Protein AF-A0A2S7U057-F1 (afdb_monomer_lite)

Foldseek 3Di:
DDDDDDDDDDDPPPPPPLPQQAADADDCVVHDLFDLVQWPDDLVLLQLQLVLLLVLLLQCQLPSDNLSSVLSNLSLVSSCNSPVPPCSSVVSSVSNRVSPHDDDPVVVNAVSLVSVVVQLVVCVDPVHDPRSPSSSVSNLSSLLSRPDCPHPSVVSNPPPPD

pLDDT: mean 83.68, std 18.09, range [31.36, 98.12]

Radius of gyration: 21.9 Å; chains: 1; bounding box: 86×37×52 Å

Structure (mmCIF, N/CA/C/O backbone):
data_AF-A0A2S7U057-F1
#
_entry.id   AF-A0A2S7U057-F1
#
loop_
_atom_site.group_PDB
_atom_site.id
_atom_site.type_symbol
_atom_site.label_atom_id
_atom_site.label_alt_id
_atom_site.label_comp_id
_atom_site.label_asym_id
_atom_site.label_entity_id
_atom_site.label_seq_id
_atom_site.pdbx_PDB_ins_code
_atom_site.Cartn_x
_atom_site.Cartn_y
_atom_site.Cartn_z
_atom_site.occupancy
_atom_site.B_iso_or_equiv
_atom_site.auth_seq_id
_atom_site.auth_comp_id
_atom_site.auth_asym_id
_atom_site.auth_atom_id
_atom_site.pdbx_PDB_model_num
ATOM 1 N N . MET A 1 1 ? -70.996 12.632 32.591 1.00 38.88 1 MET A N 1
ATOM 2 C CA . MET A 1 1 ? -70.603 12.747 31.161 1.00 38.88 1 MET A CA 1
ATOM 3 C C . MET A 1 1 ? -69.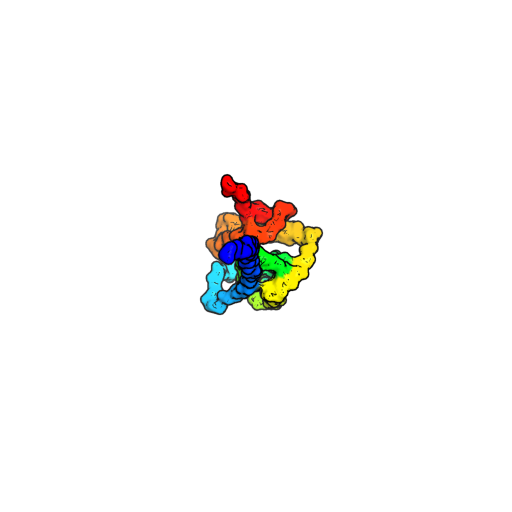893 14.090 31.018 1.00 38.88 1 MET A C 1
ATOM 5 O O . MET A 1 1 ? -70.474 15.044 31.495 1.00 38.88 1 MET A O 1
ATOM 9 N N . LYS A 1 2 ? -68.681 14.311 30.504 1.00 37.19 2 LYS A N 1
ATOM 10 C CA . LYS A 1 2 ? -67.714 13.625 29.626 1.00 37.19 2 LYS A CA 1
ATOM 11 C C . LYS A 1 2 ? -66.333 14.218 30.002 1.00 37.19 2 LYS A C 1
ATOM 13 O O . LYS A 1 2 ? -66.242 15.419 30.201 1.00 37.19 2 LYS A O 1
ATOM 18 N N . GLN A 1 3 ? -65.378 13.387 30.412 1.00 40.19 3 GLN A N 1
ATOM 19 C CA . GLN A 1 3 ? -64.186 12.966 29.652 1.00 40.19 3 GLN A CA 1
ATOM 20 C C . GLN A 1 3 ? -63.087 14.036 29.493 1.00 40.19 3 GLN A C 1
ATOM 22 O O . GLN A 1 3 ? -63.151 14.921 28.649 1.00 40.19 3 GLN A O 1
ATOM 27 N N . PHE A 1 4 ? -62.061 13.852 30.329 1.00 42.53 4 PHE A N 1
ATOM 28 C CA . PHE A 1 4 ? -60.675 14.299 30.193 1.00 42.53 4 PHE A CA 1
ATOM 29 C C . PHE A 1 4 ? -60.076 13.758 28.882 1.00 42.53 4 PHE A C 1
ATOM 31 O O . PHE A 1 4 ? -60.197 12.563 28.615 1.00 42.53 4 PHE A O 1
ATOM 38 N N . LEU A 1 5 ? -59.381 14.592 28.108 1.00 43.59 5 LEU A N 1
ATOM 39 C CA . LEU A 1 5 ? -58.512 14.137 27.018 1.00 43.59 5 LEU A CA 1
ATOM 40 C C . LEU A 1 5 ? -57.111 14.723 27.218 1.00 43.59 5 LEU A C 1
ATOM 42 O O . LEU A 1 5 ? -56.825 15.853 26.835 1.00 43.59 5 LEU A O 1
ATOM 46 N N . LEU A 1 6 ? -56.250 13.919 27.850 1.00 44.50 6 LEU A N 1
ATOM 47 C CA . LEU A 1 6 ? -54.799 14.018 27.720 1.00 44.50 6 LEU A CA 1
ATOM 48 C C . LEU A 1 6 ? -54.426 13.557 26.303 1.00 44.50 6 LEU A C 1
ATOM 50 O O . LEU A 1 6 ? -54.671 12.404 25.950 1.00 44.50 6 LEU A O 1
ATOM 54 N N . GLY A 1 7 ? -53.815 14.432 25.509 1.00 41.66 7 GLY A N 1
ATOM 55 C CA . GLY A 1 7 ? -53.178 14.072 24.243 1.00 41.66 7 GLY A CA 1
ATOM 56 C C . GLY A 1 7 ? -51.664 14.032 24.415 1.00 41.66 7 GLY A C 1
ATOM 57 O O . GLY A 1 7 ? -51.037 15.079 24.542 1.00 41.66 7 GLY A O 1
ATOM 58 N N . LEU A 1 8 ? -51.102 12.821 24.458 1.00 43.78 8 LEU A N 1
ATOM 59 C CA . LEU A 1 8 ? -49.668 12.527 24.512 1.00 43.78 8 LEU A CA 1
ATOM 60 C C . LEU A 1 8 ? -48.890 13.257 23.403 1.00 43.78 8 LEU A C 1
ATOM 62 O O . LEU A 1 8 ? -49.191 13.103 22.221 1.00 43.78 8 LEU A O 1
ATOM 66 N N . ALA A 1 9 ? -47.822 13.959 23.782 1.00 47.25 9 ALA A N 1
ATOM 67 C CA . ALA A 1 9 ? -46.781 14.385 22.857 1.00 47.25 9 ALA A CA 1
ATOM 68 C C . ALA A 1 9 ? -45.910 13.173 22.481 1.00 47.25 9 ALA A C 1
ATOM 70 O O . ALA A 1 9 ? -45.130 12.674 23.291 1.00 47.25 9 ALA A O 1
ATOM 71 N N . THR A 1 10 ? -46.047 12.678 21.254 1.00 48.59 10 THR A N 1
ATOM 72 C CA . THR A 1 10 ? -45.146 11.674 20.675 1.00 48.59 10 THR A CA 1
ATOM 73 C C . THR A 1 10 ? -43.806 12.317 20.317 1.00 48.59 10 THR A C 1
ATOM 75 O O . THR A 1 10 ? -43.681 12.993 19.298 1.00 48.59 10 THR A O 1
ATOM 78 N N . LEU A 1 11 ? -42.797 12.103 21.164 1.00 51.00 11 LEU A N 1
ATOM 79 C CA . LEU A 1 11 ? -41.388 12.363 20.864 1.00 51.00 11 LEU A CA 1
ATOM 80 C C . LEU A 1 11 ? -40.850 11.236 19.974 1.00 51.00 11 LEU A C 1
ATOM 82 O O . LEU A 1 11 ? -40.538 10.144 20.448 1.00 51.00 11 LEU A O 1
ATOM 86 N N . THR A 1 12 ? -40.738 11.500 18.676 1.00 51.44 12 THR A N 1
ATOM 87 C CA . THR A 1 12 ? -40.052 10.612 17.732 1.00 51.44 12 THR A CA 1
ATOM 88 C C . THR A 1 12 ? -38.546 10.710 17.974 1.00 51.44 12 THR A C 1
ATOM 90 O O . THR A 1 12 ? -37.875 11.611 17.473 1.00 51.44 12 THR A O 1
ATOM 93 N N . VAL A 1 13 ? -37.998 9.797 18.777 1.00 53.62 13 VAL A N 1
ATOM 94 C CA . VAL A 1 13 ? -36.548 9.624 18.919 1.00 53.62 13 VAL A CA 1
ATOM 95 C C . VAL A 1 13 ? -36.035 8.938 17.653 1.00 53.62 13 VAL A C 1
ATOM 97 O O . VAL A 1 13 ? -36.122 7.720 17.512 1.00 53.62 13 VAL A O 1
ATOM 100 N N . CYS A 1 14 ? -35.496 9.718 16.715 1.00 46.75 14 CYS A N 1
ATOM 101 C CA . CYS A 1 14 ? -34.667 9.189 15.635 1.00 46.75 14 CYS A CA 1
ATOM 102 C C . CYS A 1 14 ? -33.359 8.671 16.244 1.00 46.75 14 CYS A C 1
ATOM 104 O O . CYS A 1 14 ? -32.383 9.408 16.385 1.00 46.75 14 CYS A O 1
ATOM 106 N N . ALA A 1 15 ? -33.343 7.401 16.645 1.00 43.97 15 ALA A N 1
ATOM 107 C CA . ALA A 1 15 ? -32.122 6.699 17.002 1.00 43.97 15 ALA A CA 1
ATOM 108 C C . ALA A 1 15 ? -31.313 6.451 15.721 1.00 43.97 15 ALA A C 1
ATOM 110 O O . ALA A 1 15 ? -31.400 5.394 15.100 1.00 43.97 15 ALA A O 1
ATOM 111 N N . SER A 1 16 ? -30.530 7.445 15.304 1.00 47.12 16 SER A N 1
ATOM 112 C CA . SER A 1 16 ? -29.491 7.270 14.294 1.00 47.12 16 SER A CA 1
ATOM 113 C C . SER A 1 16 ? -28.421 6.355 14.886 1.00 47.12 16 SER A C 1
ATOM 115 O O . SER A 1 16 ? -27.468 6.819 15.513 1.00 47.12 16 SER A O 1
ATOM 117 N N . SER A 1 17 ? -28.588 5.039 14.747 1.00 49.06 17 SER A N 1
ATOM 118 C CA . SER A 1 17 ? -27.542 4.073 15.065 1.00 49.06 17 SER A CA 1
ATOM 119 C C . SER A 1 17 ? -26.365 4.343 14.129 1.00 49.06 17 SER A C 1
ATOM 121 O O . SER A 1 17 ? -26.333 3.867 12.995 1.00 49.06 17 SER A O 1
ATOM 123 N N . SER A 1 18 ? -25.417 5.168 14.572 1.00 52.44 18 SER A N 1
ATOM 124 C CA . SER A 1 18 ? -24.144 5.334 13.880 1.00 52.44 18 SER A CA 1
ATOM 125 C C . SER A 1 18 ? -23.390 4.009 13.980 1.00 52.44 18 SER A C 1
ATOM 127 O O . SER A 1 18 ? -22.695 3.734 14.955 1.00 52.44 18 SER A O 1
ATOM 129 N N . TYR A 1 19 ? -23.577 3.136 12.990 1.00 57.00 19 TYR A N 1
ATOM 130 C CA . TYR A 1 19 ? -22.700 1.990 12.807 1.00 57.00 19 TYR A CA 1
ATOM 131 C C . TYR A 1 19 ? -21.304 2.557 12.553 1.00 57.00 19 TYR A C 1
ATOM 133 O O . TYR A 1 19 ? -21.028 3.106 11.486 1.00 57.00 19 TYR A O 1
ATOM 141 N N . ALA A 1 20 ? -20.440 2.501 13.564 1.00 64.88 20 ALA A N 1
ATOM 142 C CA . ALA A 1 20 ? -19.042 2.848 13.389 1.00 64.88 20 ALA A CA 1
ATOM 143 C C . ALA A 1 20 ? -18.462 1.919 12.314 1.00 64.88 20 ALA A C 1
ATOM 145 O O . ALA A 1 20 ? -18.613 0.697 12.401 1.00 64.88 20 ALA A O 1
ATOM 146 N N . ALA A 1 21 ? -17.840 2.492 11.281 1.00 78.69 21 ALA A N 1
ATOM 147 C CA . ALA A 1 21 ? -17.196 1.702 10.243 1.00 78.69 21 ALA A CA 1
ATOM 148 C C . ALA A 1 21 ? -16.142 0.785 10.881 1.00 78.69 21 ALA A C 1
ATOM 150 O O . ALA A 1 21 ? -15.276 1.244 11.625 1.00 78.69 21 ALA A O 1
ATOM 151 N N . LYS A 1 22 ? -16.234 -0.519 10.608 1.00 88.38 22 LYS A N 1
ATOM 152 C CA . LYS A 1 22 ? -15.296 -1.517 11.124 1.00 88.38 22 LYS A CA 1
ATOM 153 C C . LYS A 1 22 ? -14.173 -1.731 10.117 1.00 88.38 22 LYS A C 1
ATOM 155 O O . LYS A 1 22 ? -14.431 -1.946 8.934 1.00 88.38 22 LYS A O 1
ATOM 160 N N . TYR A 1 23 ? -12.935 -1.709 10.598 1.00 94.12 23 TYR A N 1
ATOM 161 C CA . TYR A 1 23 ? -11.776 -2.065 9.791 1.00 94.12 23 TYR A CA 1
ATOM 162 C C . TYR A 1 23 ? -11.797 -3.557 9.418 1.00 94.12 23 TYR A C 1
ATOM 164 O O . TYR A 1 23 ? -12.069 -4.413 10.265 1.00 94.12 23 TYR A O 1
ATOM 172 N N . ILE A 1 24 ? -11.491 -3.857 8.154 1.00 94.25 24 ILE A N 1
ATOM 173 C CA . ILE A 1 24 ? -11.357 -5.217 7.625 1.00 94.25 24 ILE A CA 1
ATOM 174 C C . ILE A 1 24 ? -9.924 -5.366 7.122 1.00 94.25 24 ILE A C 1
ATOM 176 O O . ILE A 1 24 ? -9.505 -4.645 6.217 1.00 94.25 24 ILE A O 1
ATOM 180 N N . GLU A 1 25 ? -9.187 -6.292 7.729 1.00 94.25 25 GLU A N 1
ATOM 181 C CA . GLU A 1 25 ? -7.823 -6.628 7.326 1.00 94.25 25 GLU A CA 1
ATOM 182 C C . GLU A 1 25 ? -7.814 -7.248 5.920 1.00 94.25 25 GLU A C 1
ATOM 184 O O . GLU A 1 25 ? -8.705 -8.047 5.600 1.00 94.25 25 GLU A O 1
ATOM 189 N N . PRO A 1 26 ? -6.844 -6.892 5.061 1.00 92.50 26 PRO A N 1
ATOM 190 C CA . PRO A 1 26 ? -6.697 -7.548 3.772 1.00 92.50 26 PRO A CA 1
ATOM 191 C C . PRO A 1 26 ? -6.359 -9.035 3.945 1.00 92.50 26 PRO A C 1
ATOM 193 O O . PRO A 1 26 ? -5.503 -9.400 4.739 1.00 92.50 26 PRO A O 1
ATOM 196 N N . ASN A 1 27 ? -7.008 -9.899 3.160 1.00 90.56 27 ASN A N 1
ATOM 197 C CA . ASN A 1 27 ? -6.612 -11.302 3.018 1.00 90.56 27 ASN A CA 1
ATOM 198 C C . ASN A 1 27 ? -5.964 -11.504 1.641 1.00 90.56 27 ASN A C 1
ATOM 200 O O . ASN A 1 27 ? -6.665 -11.441 0.617 1.00 90.56 27 ASN A O 1
ATOM 204 N N . LEU A 1 28 ? -4.650 -11.741 1.648 1.00 87.88 28 LEU A N 1
ATOM 205 C CA . LEU A 1 28 ? -3.805 -11.954 0.472 1.00 87.88 28 LEU A CA 1
ATOM 206 C C . LEU A 1 28 ? -3.533 -13.426 0.143 1.00 87.88 28 LEU A C 1
ATOM 208 O O . LEU A 1 28 ? -2.801 -13.705 -0.805 1.00 87.88 28 LEU A O 1
ATOM 212 N N . GLU A 1 29 ? -4.123 -14.375 0.869 1.00 88.19 29 GLU A N 1
ATOM 213 C CA . GLU A 1 29 ? -3.924 -15.799 0.604 1.00 88.19 29 GLU A CA 1
ATOM 214 C C . GLU A 1 29 ? -4.268 -16.140 -0.856 1.00 88.19 29 GLU A C 1
ATOM 216 O O . GLU A 1 29 ? -5.377 -15.885 -1.335 1.00 88.19 29 GLU A O 1
ATOM 221 N N . GLY A 1 30 ? -3.276 -16.659 -1.589 1.00 84.69 30 GLY A N 1
ATOM 222 C CA . GLY A 1 30 ? -3.401 -17.006 -3.007 1.00 84.69 30 GLY A CA 1
ATOM 223 C C . GLY A 1 30 ? -3.592 -15.820 -3.963 1.00 84.69 30 GLY A C 1
ATOM 224 O O . GLY A 1 30 ? -3.900 -16.039 -5.133 1.00 84.69 30 GLY A O 1
ATOM 225 N N . LYS A 1 31 ? -3.424 -14.571 -3.508 1.00 89.81 31 LYS A N 1
ATOM 226 C CA . LYS A 1 31 ? -3.619 -13.366 -4.328 1.00 89.81 31 LYS A CA 1
ATOM 227 C C . LYS A 1 31 ? -2.294 -12.687 -4.633 1.00 89.81 31 LYS A C 1
ATOM 229 O O . LYS A 1 31 ? -1.404 -12.594 -3.799 1.00 89.81 31 LYS A O 1
ATOM 234 N N . THR A 1 32 ? -2.181 -12.171 -5.850 1.00 91.06 32 THR A N 1
ATOM 235 C CA . THR A 1 32 ? -1.069 -11.325 -6.289 1.00 91.06 32 THR A CA 1
ATOM 236 C C . THR A 1 32 ? -1.670 -10.046 -6.853 1.00 91.06 32 THR A C 1
ATOM 238 O O . THR A 1 32 ? -2.355 -10.098 -7.868 1.00 91.06 32 THR A O 1
ATOM 241 N N . LEU A 1 33 ? -1.446 -8.910 -6.186 1.00 92.00 33 LEU A N 1
ATOM 242 C CA . LEU A 1 33 ? -1.866 -7.595 -6.678 1.00 92.00 33 LEU A CA 1
ATOM 243 C C . LEU A 1 33 ? -0.934 -7.073 -7.781 1.00 92.00 33 LEU A C 1
ATOM 245 O O . LEU A 1 33 ? -1.412 -6.491 -8.748 1.00 92.00 33 LEU A O 1
ATOM 249 N N . VAL A 1 34 ? 0.379 -7.286 -7.620 1.00 92.69 34 VAL A N 1
ATOM 250 C CA . VAL A 1 34 ? 1.449 -6.855 -8.538 1.00 92.69 34 VAL A CA 1
ATOM 251 C C . VAL A 1 34 ? 2.596 -7.874 -8.546 1.00 92.69 34 VAL A C 1
ATOM 253 O O . VAL A 1 34 ? 3.007 -8.366 -7.495 1.00 92.69 34 VAL A O 1
ATOM 256 N N . LYS A 1 35 ? 3.177 -8.188 -9.699 1.00 93.50 35 LYS A N 1
ATOM 257 C CA . LYS A 1 35 ? 4.359 -9.064 -9.765 1.00 93.50 35 LYS A CA 1
ATOM 258 C C . LYS A 1 35 ? 5.618 -8.284 -9.380 1.00 93.50 35 LYS A C 1
ATOM 260 O O . LYS A 1 35 ? 6.232 -7.623 -10.212 1.00 93.50 35 LYS A O 1
ATOM 265 N N . ILE A 1 36 ? 5.965 -8.319 -8.092 1.00 92.25 36 ILE A N 1
ATOM 266 C CA . ILE A 1 36 ? 7.046 -7.512 -7.495 1.00 92.25 36 ILE A CA 1
ATOM 267 C C . ILE A 1 36 ? 8.418 -7.771 -8.120 1.00 92.25 36 ILE A C 1
ATOM 269 O O . ILE A 1 36 ? 9.218 -6.852 -8.233 1.00 92.25 36 ILE A O 1
ATOM 273 N N . ASP A 1 37 ? 8.659 -8.999 -8.576 1.00 92.44 37 ASP A N 1
ATOM 274 C CA . ASP A 1 37 ? 9.873 -9.435 -9.268 1.00 92.44 37 ASP A CA 1
ATOM 275 C C . ASP A 1 37 ? 10.053 -8.760 -10.632 1.00 92.44 37 ASP A C 1
ATOM 277 O O . ASP A 1 37 ? 11.146 -8.766 -11.192 1.00 92.44 37 ASP A O 1
ATOM 281 N N . GLN A 1 38 ? 8.985 -8.169 -11.163 1.00 93.38 38 GLN A N 1
ATOM 282 C CA . GLN A 1 38 ? 9.002 -7.461 -12.433 1.00 93.38 38 GLN A CA 1
ATOM 283 C C . GLN A 1 38 ? 9.165 -5.956 -12.225 1.00 93.38 38 GLN A C 1
ATOM 285 O O . GLN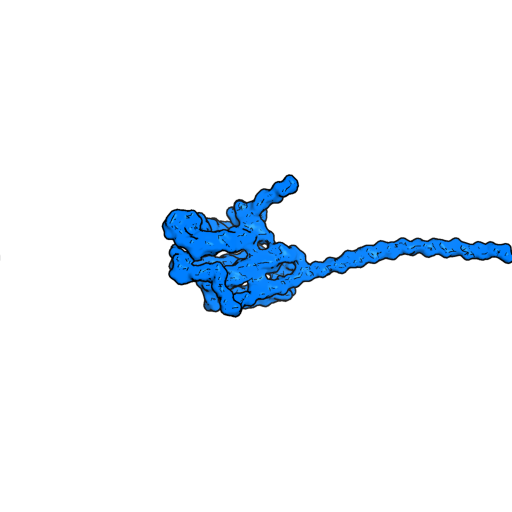 A 1 38 ? 9.545 -5.259 -13.155 1.00 93.38 38 GLN A O 1
ATOM 290 N N . ILE A 1 39 ? 8.898 -5.414 -11.041 1.00 92.81 39 ILE A N 1
ATOM 291 C CA . ILE A 1 39 ? 8.960 -3.967 -10.823 1.00 92.81 39 ILE A CA 1
ATOM 292 C C . ILE A 1 39 ? 10.432 -3.520 -10.878 1.00 92.81 39 ILE A C 1
ATOM 294 O O . ILE A 1 39 ? 11.267 -4.136 -10.218 1.00 92.81 39 ILE A O 1
ATOM 298 N N . PRO A 1 40 ? 10.780 -2.444 -11.612 1.00 93.06 40 PRO A N 1
ATOM 299 C CA . PRO A 1 40 ? 12.160 -1.969 -11.728 1.00 93.06 40 PRO A CA 1
ATOM 300 C C . PRO A 1 40 ? 12.603 -1.193 -10.474 1.00 93.06 40 PRO A C 1
ATOM 302 O O . PRO A 1 40 ? 13.037 -0.049 -10.554 1.00 93.06 40 PRO A O 1
ATOM 305 N N . LEU A 1 41 ? 12.455 -1.791 -9.292 1.00 94.44 41 LEU A N 1
ATOM 306 C CA . LEU A 1 41 ? 12.897 -1.239 -8.015 1.00 94.44 41 LEU A CA 1
ATOM 307 C C . LEU A 1 41 ? 13.788 -2.249 -7.302 1.00 94.44 41 LEU A C 1
ATOM 309 O O . LEU A 1 41 ? 13.515 -3.447 -7.291 1.00 94.44 41 LEU A O 1
ATOM 313 N N . ASP A 1 42 ? 14.837 -1.756 -6.654 1.00 95.44 42 ASP A N 1
ATOM 314 C CA . ASP A 1 42 ? 15.657 -2.585 -5.782 1.00 95.44 42 ASP A CA 1
ATOM 315 C C . ASP A 1 42 ? 14.915 -2.935 -4.477 1.00 95.44 42 ASP A C 1
ATOM 317 O O . ASP A 1 42 ? 13.961 -2.264 -4.060 1.00 95.44 42 ASP A O 1
ATOM 321 N N . SER A 1 43 ? 15.385 -3.980 -3.794 1.00 95.12 43 SER A N 1
ATOM 322 C CA . SER A 1 43 ? 14.771 -4.471 -2.558 1.00 95.12 43 SER A CA 1
ATOM 323 C C . SER A 1 43 ? 14.743 -3.433 -1.436 1.00 95.12 43 SER A C 1
ATOM 325 O O . SER A 1 43 ? 13.786 -3.412 -0.666 1.00 95.12 43 SER A O 1
ATOM 327 N N . ASN A 1 44 ? 15.743 -2.548 -1.336 1.00 97.25 44 ASN A N 1
ATOM 328 C CA . ASN A 1 44 ? 15.761 -1.518 -0.295 1.00 97.25 44 ASN A CA 1
ATOM 329 C C . ASN A 1 44 ? 14.704 -0.449 -0.575 1.00 97.25 44 ASN A C 1
ATOM 331 O O . ASN A 1 44 ? 14.066 0.047 0.356 1.00 97.25 44 ASN A O 1
ATOM 335 N N . THR A 1 45 ? 14.492 -0.104 -1.846 1.00 97.44 45 THR A N 1
ATOM 336 C CA . THR A 1 45 ? 13.423 0.813 -2.247 1.00 97.44 45 THR A CA 1
ATOM 337 C C . THR A 1 45 ? 12.044 0.202 -2.004 1.00 97.44 45 THR A C 1
ATOM 339 O O . THR A 1 45 ? 11.193 0.877 -1.421 1.00 97.44 45 THR A O 1
ATOM 342 N N . MET A 1 46 ? 11.836 -1.076 -2.340 1.00 97.81 46 MET A N 1
ATOM 343 C CA . MET A 1 46 ? 10.584 -1.787 -2.035 1.00 97.81 46 MET A CA 1
ATOM 344 C C . MET A 1 46 ? 10.318 -1.879 -0.526 1.00 97.81 46 MET A C 1
ATOM 346 O O . MET A 1 46 ? 9.227 -1.525 -0.079 1.00 97.81 46 MET A O 1
ATOM 350 N N . HIS A 1 47 ? 11.325 -2.251 0.269 1.00 97.69 47 HIS A N 1
ATOM 351 C CA . HIS A 1 47 ? 11.246 -2.283 1.733 1.00 97.69 47 HIS A CA 1
ATOM 352 C C . HIS A 1 47 ? 10.888 -0.909 2.316 1.00 97.69 47 HIS A C 1
ATOM 354 O O . HIS A 1 47 ? 9.983 -0.772 3.141 1.00 97.69 47 HIS A O 1
ATOM 360 N N . TRP A 1 48 ? 11.560 0.145 1.844 1.00 97.38 48 TRP A N 1
ATOM 361 C CA . TRP A 1 48 ? 11.285 1.509 2.284 1.00 97.38 48 TRP A CA 1
ATOM 362 C C . TRP A 1 48 ? 9.855 1.949 1.938 1.00 97.38 48 TRP A C 1
ATOM 364 O O . TRP A 1 48 ? 9.179 2.553 2.775 1.00 97.38 48 TRP A O 1
ATOM 374 N N . MET A 1 49 ? 9.375 1.630 0.731 1.00 97.38 49 MET A N 1
ATOM 375 C CA . MET A 1 49 ? 7.990 1.897 0.343 1.00 97.38 49 MET A CA 1
ATOM 376 C C . MET A 1 49 ? 7.018 1.152 1.253 1.00 97.38 49 MET A C 1
ATOM 378 O O . MET A 1 49 ? 6.099 1.775 1.776 1.00 97.38 49 MET A O 1
ATOM 382 N N . ALA A 1 50 ? 7.237 -0.141 1.496 1.00 97.81 50 ALA A N 1
ATOM 383 C CA . ALA A 1 50 ? 6.385 -0.956 2.355 1.00 97.81 50 ALA A CA 1
ATOM 384 C C . ALA A 1 50 ? 6.252 -0.360 3.768 1.00 97.81 50 ALA A C 1
ATOM 386 O O . ALA A 1 50 ? 5.135 -0.218 4.278 1.00 97.81 50 ALA A O 1
ATOM 387 N N . ILE A 1 51 ? 7.365 0.091 4.366 1.00 96.94 51 ILE A N 1
ATOM 388 C CA . ILE A 1 51 ? 7.354 0.822 5.644 1.00 96.94 51 ILE A CA 1
ATOM 389 C C . ILE A 1 51 ? 6.449 2.046 5.550 1.00 96.94 51 ILE A C 1
ATOM 391 O O . ILE A 1 51 ? 5.576 2.247 6.393 1.00 96.94 51 ILE A O 1
ATOM 395 N N . TYR A 1 52 ? 6.638 2.873 4.526 1.00 95.25 52 TYR A N 1
ATOM 396 C CA . TYR A 1 52 ? 5.931 4.141 4.458 1.00 95.25 52 TYR A CA 1
ATOM 397 C C . TYR A 1 52 ? 4.430 3.987 4.164 1.00 95.25 52 TYR A C 1
ATOM 399 O O . TYR A 1 52 ? 3.612 4.679 4.771 1.00 95.25 52 TYR A O 1
ATOM 407 N N . LEU A 1 53 ? 4.041 3.041 3.303 1.00 96.06 53 LEU A N 1
ATOM 408 C CA . LEU A 1 53 ? 2.630 2.711 3.074 1.00 96.06 53 LEU A CA 1
ATOM 409 C C . LEU A 1 53 ? 1.971 2.178 4.358 1.00 96.06 53 LEU A C 1
ATOM 411 O O . LEU A 1 53 ? 0.829 2.535 4.654 1.00 96.06 53 LEU A O 1
ATOM 415 N N . THR A 1 54 ? 2.708 1.399 5.156 1.00 96.25 54 THR A N 1
ATOM 416 C CA . THR A 1 54 ? 2.252 0.915 6.468 1.00 96.25 54 THR A CA 1
ATOM 417 C C . THR A 1 54 ? 2.017 2.064 7.446 1.00 96.25 54 THR A C 1
ATOM 419 O O . THR A 1 54 ? 0.958 2.140 8.068 1.00 96.25 54 THR A O 1
ATOM 422 N N . GLU A 1 55 ? 2.959 3.004 7.543 1.00 93.19 55 GLU A N 1
ATOM 423 C CA . GLU A 1 55 ? 2.819 4.196 8.388 1.00 93.19 55 GLU A CA 1
ATOM 424 C C . GLU A 1 55 ? 1.615 5.061 7.976 1.00 93.19 55 GLU A C 1
ATOM 426 O O . GLU A 1 55 ? 0.877 5.544 8.837 1.00 93.19 55 GLU A O 1
ATOM 431 N N . LEU A 1 56 ? 1.393 5.251 6.670 1.00 91.88 56 LEU A N 1
ATOM 432 C CA . LEU A 1 56 ? 0.243 5.999 6.147 1.00 91.88 56 LEU A CA 1
ATOM 433 C C . LEU A 1 56 ? -1.089 5.328 6.498 1.00 91.88 56 LEU A C 1
ATOM 435 O O . LEU A 1 56 ? -2.040 6.005 6.900 1.00 91.88 56 LEU A O 1
ATOM 439 N N . ALA A 1 57 ? -1.156 4.003 6.372 1.00 94.31 57 ALA A N 1
ATOM 440 C CA . ALA A 1 57 ? -2.335 3.233 6.739 1.00 94.31 57 ALA A CA 1
ATOM 441 C C . ALA A 1 57 ? -2.630 3.317 8.244 1.00 94.31 57 ALA A C 1
ATOM 443 O O . ALA A 1 57 ? -3.783 3.529 8.632 1.00 94.31 57 ALA A O 1
ATOM 444 N N . GLU A 1 58 ? -1.593 3.187 9.078 1.00 93.69 58 GLU A N 1
ATOM 445 C CA . GLU A 1 58 ? -1.682 3.224 10.541 1.00 93.69 58 GLU A CA 1
ATOM 446 C C . GLU A 1 58 ? -2.209 4.569 11.064 1.00 93.69 58 GLU A C 1
ATOM 448 O O . GLU A 1 58 ? -2.958 4.603 12.041 1.00 93.69 58 GLU A O 1
ATOM 453 N N . GLN A 1 59 ? -1.890 5.682 10.396 1.00 91.25 59 GLN A N 1
ATOM 454 C CA . GLN A 1 59 ? -2.395 7.014 10.766 1.00 91.25 59 GLN A CA 1
ATOM 455 C C . GLN A 1 59 ? -3.927 7.115 10.741 1.00 91.25 59 GLN A C 1
ATOM 457 O O . GLN A 1 59 ? -4.487 8.007 11.374 1.00 91.25 59 GLN A O 1
ATOM 462 N N . GLN A 1 60 ? -4.615 6.204 10.045 1.00 91.69 60 GLN A N 1
ATOM 463 C CA . GLN A 1 60 ? -6.079 6.161 10.012 1.00 91.69 60 GLN A CA 1
ATOM 464 C C . GLN A 1 60 ? -6.683 5.310 11.137 1.00 91.69 60 GLN A C 1
ATOM 466 O O . GLN A 1 60 ? -7.904 5.148 11.193 1.00 91.69 60 GLN A O 1
ATOM 471 N N . ALA A 1 61 ? -5.869 4.751 12.036 1.00 91.19 61 ALA A N 1
ATOM 472 C CA . ALA A 1 61 ? -6.370 4.039 13.202 1.00 91.19 61 ALA A CA 1
ATOM 473 C C . ALA A 1 61 ? -7.246 4.963 14.065 1.00 91.19 61 ALA A C 1
ATOM 475 O O . ALA A 1 61 ? -6.896 6.105 14.362 1.00 91.19 61 ALA A O 1
ATOM 476 N N . GLY A 1 62 ? -8.442 4.478 14.407 1.00 89.25 62 GLY A N 1
ATOM 477 C CA . GLY A 1 62 ? -9.474 5.264 15.091 1.00 89.25 62 GLY A CA 1
ATOM 478 C C . GLY A 1 62 ? -10.344 6.129 14.168 1.00 89.25 62 GLY A C 1
ATOM 479 O O . GLY A 1 62 ? -11.256 6.801 14.652 1.00 89.25 62 GLY A O 1
ATOM 480 N N . SER A 1 63 ? -10.113 6.109 12.850 1.00 89.06 63 SER A N 1
ATOM 481 C CA . SER A 1 63 ? -11.021 6.725 11.880 1.00 89.06 63 SER A CA 1
ATOM 482 C C . SER A 1 63 ? -12.389 6.040 11.898 1.00 89.06 63 SER A C 1
ATOM 484 O O . SER A 1 63 ? -12.483 4.814 11.908 1.00 89.06 63 SER A O 1
ATOM 486 N N . LYS A 1 64 ? -13.459 6.840 11.839 1.00 90.06 64 LYS A N 1
ATOM 487 C CA . LYS A 1 64 ? -14.838 6.361 11.630 1.00 90.06 64 LYS A CA 1
ATOM 488 C C . LYS A 1 64 ? -15.255 6.385 10.155 1.00 90.06 64 LYS A C 1
ATOM 490 O O . LYS A 1 64 ? -16.368 5.977 9.837 1.00 90.06 64 LYS A O 1
ATOM 495 N N . ASP A 1 65 ? -14.387 6.876 9.270 1.00 90.81 65 ASP A N 1
ATOM 496 C CA . ASP A 1 65 ? -14.656 6.976 7.837 1.00 90.81 65 ASP A CA 1
ATOM 497 C C . ASP A 1 65 ? -14.330 5.642 7.133 1.00 90.81 65 ASP A C 1
ATOM 499 O O . ASP A 1 65 ? -13.154 5.254 7.069 1.00 90.81 65 ASP A O 1
ATOM 503 N N . PRO A 1 66 ? -15.334 4.940 6.569 1.00 91.44 66 PRO A N 1
ATOM 504 C CA . PRO A 1 66 ? -15.122 3.667 5.888 1.00 91.44 66 PRO A CA 1
ATOM 505 C C . PRO A 1 66 ? -14.208 3.786 4.662 1.00 91.44 66 PRO A C 1
ATOM 507 O O . PRO A 1 66 ? -13.501 2.827 4.347 1.00 91.44 66 PRO A O 1
ATOM 510 N N . LYS A 1 67 ? -14.174 4.940 3.976 1.00 92.62 67 LYS A N 1
ATOM 511 C CA . LYS A 1 67 ? -13.287 5.150 2.821 1.00 92.62 67 LYS A CA 1
ATOM 512 C C . LYS A 1 67 ? -11.826 5.125 3.259 1.00 92.62 67 LYS A C 1
ATOM 514 O O . LYS A 1 67 ? -11.023 4.425 2.643 1.00 92.62 67 LYS A O 1
ATOM 519 N N . LYS A 1 68 ? -11.508 5.802 4.366 1.00 93.06 68 LYS A N 1
ATOM 520 C CA . LYS A 1 68 ? -10.158 5.822 4.949 1.00 93.06 68 LYS A CA 1
ATOM 521 C C . LYS A 1 68 ? -9.725 4.442 5.430 1.00 93.06 68 LYS A C 1
ATOM 523 O O . LYS A 1 68 ? -8.617 4.019 5.129 1.00 93.06 68 LYS A O 1
ATOM 528 N N . LEU A 1 69 ? -10.611 3.700 6.099 1.00 95.19 69 LEU A N 1
ATOM 529 C CA . LEU A 1 69 ? -10.303 2.341 6.561 1.00 95.19 69 LEU A CA 1
ATOM 530 C C . LEU A 1 69 ? -10.069 1.366 5.396 1.00 95.19 69 LEU A C 1
ATOM 532 O O . LEU A 1 69 ? -9.137 0.563 5.442 1.00 95.19 69 LEU A O 1
ATOM 536 N N . LYS A 1 70 ? -10.870 1.462 4.327 1.00 95.81 70 LYS A N 1
ATOM 537 C CA . LYS A 1 70 ? -10.671 0.673 3.102 1.00 95.81 70 LYS A CA 1
ATOM 538 C C . LYS A 1 70 ? -9.353 1.027 2.412 1.00 95.81 70 LYS A C 1
ATOM 540 O O . LYS A 1 70 ? -8.649 0.135 1.949 1.00 95.81 70 LYS A O 1
ATOM 545 N N . ALA A 1 71 ? -9.018 2.311 2.340 1.00 95.75 71 ALA A N 1
ATOM 546 C CA . ALA A 1 71 ? -7.749 2.771 1.794 1.00 95.75 71 ALA A CA 1
ATOM 547 C C . ALA A 1 71 ? -6.550 2.267 2.610 1.00 95.75 71 ALA A C 1
ATOM 549 O O . ALA A 1 71 ? -5.612 1.733 2.026 1.00 95.75 71 ALA A O 1
ATOM 550 N N . SER A 1 72 ? -6.618 2.311 3.944 1.00 96.31 72 SER A N 1
ATOM 551 C CA . SER A 1 72 ? -5.601 1.704 4.811 1.00 96.31 72 SER A CA 1
ATOM 552 C C . SER A 1 72 ? -5.433 0.208 4.552 1.00 96.31 72 SER A C 1
ATOM 554 O O . SER A 1 72 ? -4.306 -0.266 4.462 1.00 96.31 72 SER A O 1
ATOM 556 N N . ALA A 1 73 ? -6.526 -0.540 4.371 1.00 97.50 73 ALA A N 1
ATOM 557 C CA . ALA A 1 73 ? -6.444 -1.961 4.026 1.00 97.50 73 ALA A CA 1
ATOM 558 C C . ALA A 1 73 ? -5.733 -2.194 2.681 1.00 97.50 73 ALA A C 1
ATOM 560 O O . ALA A 1 73 ? -4.900 -3.090 2.580 1.00 97.50 73 ALA A O 1
ATOM 561 N N . LYS A 1 74 ? -6.008 -1.366 1.662 1.00 97.56 74 LYS A N 1
ATOM 562 C CA . LYS A 1 74 ? -5.305 -1.429 0.367 1.00 97.56 74 LYS A CA 1
ATOM 563 C C . LYS A 1 74 ? -3.810 -1.136 0.509 1.00 97.56 74 LYS A C 1
ATOM 565 O O . LYS A 1 74 ? -3.001 -1.844 -0.078 1.00 97.56 74 LYS A O 1
ATOM 570 N N . LEU A 1 75 ? -3.441 -0.126 1.296 1.00 97.44 75 LEU A N 1
ATOM 571 C CA . LEU A 1 75 ? -2.036 0.211 1.534 1.00 97.44 75 LEU A CA 1
ATOM 572 C C . LEU A 1 75 ? -1.281 -0.898 2.264 1.00 97.44 75 LEU A C 1
ATOM 574 O O . LEU A 1 75 ? -0.158 -1.203 1.879 1.00 97.44 75 LEU A O 1
ATOM 578 N N . LEU A 1 76 ? -1.897 -1.524 3.270 1.00 98.12 76 LEU A N 1
ATOM 579 C CA . LEU A 1 76 ? -1.283 -2.649 3.980 1.00 98.12 76 LEU A CA 1
ATOM 580 C C . LEU A 1 76 ? -1.144 -3.880 3.089 1.00 98.12 76 LEU A C 1
ATOM 582 O O . LEU A 1 76 ? -0.110 -4.535 3.129 1.00 98.12 76 LEU A O 1
ATOM 586 N N . ALA A 1 77 ? -2.120 -4.128 2.215 1.00 97.94 77 ALA A N 1
ATOM 587 C CA . ALA A 1 77 ? -2.028 -5.187 1.220 1.00 97.94 77 ALA A CA 1
ATOM 588 C C . ALA A 1 77 ? -0.853 -4.967 0.244 1.00 97.94 77 ALA A C 1
ATOM 590 O O . ALA A 1 77 ? -0.106 -5.892 -0.063 1.00 97.94 77 ALA A O 1
ATOM 591 N N . LEU A 1 78 ? -0.660 -3.729 -0.222 1.00 97.94 78 LEU A N 1
ATOM 592 C CA . LEU A 1 78 ? 0.480 -3.373 -1.069 1.00 97.94 78 LEU A CA 1
ATOM 593 C C . LEU A 1 78 ? 1.809 -3.477 -0.309 1.00 97.94 78 LEU A C 1
ATOM 595 O O . LEU A 1 78 ? 2.774 -4.003 -0.853 1.00 97.94 78 LEU A O 1
ATOM 599 N N . ALA A 1 79 ? 1.861 -3.009 0.940 1.00 97.94 79 ALA A N 1
ATOM 600 C CA . ALA A 1 79 ? 3.059 -3.076 1.772 1.00 97.94 79 ALA A CA 1
ATOM 601 C C . ALA A 1 79 ? 3.510 -4.522 2.023 1.00 97.94 79 ALA A C 1
ATOM 603 O O . ALA A 1 79 ? 4.679 -4.832 1.817 1.00 97.94 79 ALA A O 1
ATOM 604 N N . GLU A 1 80 ? 2.584 -5.408 2.395 1.00 96.94 80 GLU A N 1
ATOM 605 C CA . GLU A 1 80 ? 2.859 -6.836 2.604 1.00 96.94 80 GLU A CA 1
ATOM 606 C C . GLU A 1 80 ? 3.362 -7.515 1.329 1.00 96.94 80 GLU A C 1
ATOM 608 O O . GLU A 1 80 ? 4.232 -8.382 1.366 1.00 96.94 80 GLU A O 1
ATOM 613 N N . GLN A 1 81 ? 2.833 -7.105 0.177 1.00 95.50 81 GLN A N 1
ATOM 614 C CA . GLN A 1 81 ? 3.270 -7.643 -1.099 1.00 95.5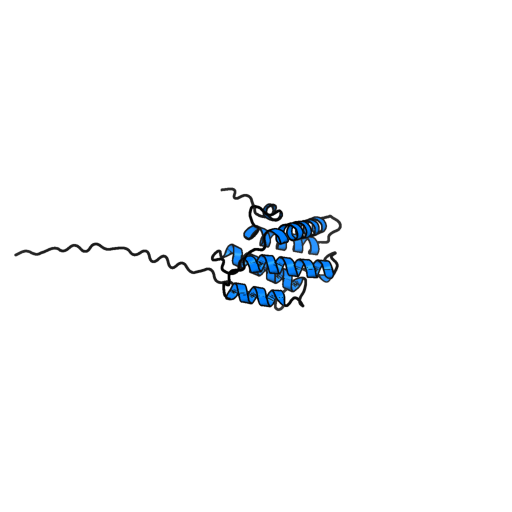0 81 GLN A CA 1
ATOM 615 C C . GLN A 1 81 ? 4.675 -7.165 -1.484 1.00 95.50 81 GLN A C 1
ATOM 617 O O . GLN A 1 81 ? 5.458 -7.974 -1.975 1.00 95.50 81 GLN A O 1
ATOM 622 N N . LEU A 1 82 ? 4.997 -5.889 -1.250 1.00 96.81 82 LEU A N 1
ATOM 623 C CA . LEU A 1 82 ? 6.326 -5.315 -1.491 1.00 96.81 82 LEU A CA 1
ATOM 624 C C . LEU A 1 82 ? 7.395 -5.909 -0.567 1.00 96.81 82 LEU A C 1
ATOM 626 O O . LEU A 1 82 ? 8.520 -6.142 -1.004 1.00 96.81 82 LEU A O 1
ATOM 630 N N . ASP A 1 83 ? 7.047 -6.160 0.695 1.00 96.62 83 ASP A N 1
ATOM 631 C CA . ASP A 1 83 ? 7.920 -6.815 1.659 1.00 96.62 83 ASP A CA 1
ATOM 632 C C . ASP A 1 83 ? 7.129 -7.685 2.643 1.00 96.62 83 ASP A C 1
ATOM 634 O O . ASP A 1 83 ? 6.581 -7.223 3.647 1.00 96.62 83 ASP A O 1
ATOM 638 N N . LYS A 1 84 ? 7.154 -8.994 2.382 1.00 93.12 84 LYS A N 1
ATOM 639 C CA . LYS A 1 84 ? 6.478 -10.011 3.199 1.00 93.12 84 LYS A CA 1
ATOM 640 C C . LYS A 1 84 ? 7.091 -10.186 4.588 1.00 93.12 84 LYS A C 1
ATOM 642 O O . LYS A 1 84 ? 6.465 -10.789 5.454 1.00 93.12 84 LYS A O 1
ATOM 647 N N . SER A 1 85 ? 8.320 -9.716 4.802 1.00 94.56 85 SER A N 1
ATOM 648 C CA . SER A 1 85 ? 9.012 -9.826 6.091 1.00 94.56 85 SER A CA 1
ATOM 649 C C . SER A 1 85 ? 8.689 -8.672 7.047 1.00 94.56 85 SER A C 1
ATOM 651 O O . SER A 1 85 ? 9.098 -8.693 8.211 1.00 94.56 85 SER A O 1
ATOM 653 N N . LEU A 1 86 ? 7.929 -7.673 6.581 1.00 95.50 86 LEU A N 1
ATOM 654 C CA . LEU A 1 86 ? 7.663 -6.444 7.312 1.00 95.50 86 LEU A CA 1
ATOM 655 C C . LEU A 1 86 ? 6.638 -6.639 8.444 1.00 95.50 86 LEU A C 1
ATOM 657 O O . LEU A 1 86 ? 5.431 -6.446 8.281 1.00 95.50 86 LEU A O 1
ATOM 661 N N . LEU A 1 87 ? 7.131 -6.951 9.646 1.00 94.44 87 LEU A N 1
ATOM 662 C CA . LEU A 1 87 ? 6.315 -7.163 10.854 1.00 94.44 87 LEU A CA 1
ATOM 663 C C . LEU A 1 87 ? 5.405 -5.970 11.209 1.00 94.44 87 LEU A C 1
ATOM 665 O O . LEU A 1 87 ? 4.368 -6.138 11.858 1.00 94.44 87 LEU A O 1
ATOM 669 N N . GLN A 1 88 ? 5.768 -4.761 10.775 1.00 95.25 88 GLN A N 1
ATOM 670 C CA . GLN A 1 88 ? 5.006 -3.533 10.987 1.00 95.25 88 GLN A CA 1
ATOM 671 C C . GLN A 1 88 ? 3.602 -3.611 10.371 1.00 95.25 88 GLN A C 1
ATOM 673 O O . GLN A 1 88 ? 2.684 -3.005 10.920 1.00 95.25 88 GLN A O 1
ATOM 678 N N . VAL A 1 89 ? 3.401 -4.389 9.297 1.00 96.81 89 VAL A N 1
ATOM 679 C CA . VAL A 1 89 ? 2.075 -4.587 8.683 1.00 96.81 89 VAL A CA 1
ATOM 680 C C . VAL A 1 89 ? 1.106 -5.205 9.690 1.00 96.81 89 VAL A C 1
ATOM 682 O O . VAL A 1 89 ? 0.018 -4.676 9.923 1.00 96.81 89 VAL A O 1
ATOM 685 N N . SER A 1 90 ? 1.531 -6.275 10.367 1.00 95.81 90 SER A N 1
ATOM 686 C CA . SER A 1 90 ? 0.719 -6.953 11.386 1.00 95.81 90 SER A CA 1
ATOM 687 C C . SER A 1 90 ? 0.410 -6.034 12.574 1.00 95.81 90 SER A C 1
ATOM 689 O O . SER A 1 90 ? -0.715 -6.013 13.081 1.00 95.81 90 SER A O 1
ATOM 691 N N . ALA A 1 91 ? 1.385 -5.222 12.997 1.00 95.06 91 ALA A N 1
ATOM 692 C CA . ALA A 1 91 ? 1.190 -4.243 14.065 1.00 95.06 91 ALA A CA 1
ATOM 693 C C . ALA A 1 91 ? 0.184 -3.142 13.673 1.00 95.06 91 ALA A C 1
ATOM 695 O O . ALA A 1 91 ? -0.675 -2.773 14.480 1.00 95.06 91 ALA A O 1
ATOM 696 N N . ALA A 1 92 ? 0.244 -2.649 12.433 1.00 95.38 92 ALA A N 1
ATOM 697 C CA . ALA A 1 92 ? -0.698 -1.663 11.911 1.00 95.38 92 ALA A CA 1
ATOM 698 C C . ALA A 1 92 ? -2.119 -2.240 11.785 1.00 95.38 92 ALA A C 1
ATOM 700 O O . ALA A 1 92 ? -3.077 -1.592 12.216 1.00 95.38 92 ALA A O 1
ATOM 701 N N . ASN A 1 93 ? -2.265 -3.478 11.292 1.00 96.25 93 ASN A N 1
ATOM 702 C CA . ASN A 1 93 ? -3.547 -4.194 11.258 1.00 96.25 93 ASN A CA 1
ATOM 703 C C . ASN A 1 93 ? -4.176 -4.278 12.654 1.00 96.25 93 ASN A C 1
ATOM 705 O O . ASN A 1 93 ? -5.368 -4.010 12.819 1.00 96.25 93 ASN A O 1
ATOM 709 N N . LEU A 1 94 ? -3.382 -4.607 13.679 1.00 95.19 94 LEU A N 1
ATOM 710 C CA . LEU A 1 94 ? -3.862 -4.669 15.059 1.00 95.19 94 LEU A CA 1
ATOM 711 C C . LEU A 1 94 ? -4.357 -3.303 15.558 1.00 95.19 94 LEU A C 1
ATOM 713 O O . LEU A 1 94 ? -5.459 -3.218 16.100 1.00 95.19 94 LEU A O 1
ATOM 717 N N . LYS A 1 95 ? -3.594 -2.228 15.326 1.00 94.06 95 LYS A N 1
ATOM 718 C CA . LYS A 1 95 ? -3.991 -0.862 15.711 1.00 94.06 95 LYS A CA 1
ATOM 719 C C . LYS A 1 95 ? -5.272 -0.410 15.010 1.00 94.06 95 LYS A C 1
ATOM 721 O O . LYS A 1 95 ? -6.150 0.161 15.655 1.00 94.06 95 LYS A O 1
ATOM 726 N N . LEU A 1 96 ? -5.414 -0.703 13.715 1.00 94.62 96 LEU A N 1
ATOM 727 C CA . LEU A 1 96 ? -6.617 -0.392 12.936 1.00 94.62 96 LEU A CA 1
ATOM 728 C C . LEU A 1 96 ? -7.843 -1.170 13.433 1.00 94.62 96 LEU A C 1
ATOM 730 O O . LEU A 1 96 ? -8.917 -0.585 13.559 1.00 94.62 96 LEU A O 1
ATOM 734 N N . LYS A 1 97 ? -7.686 -2.454 13.788 1.00 95.06 97 LYS A N 1
ATOM 735 C CA . LYS A 1 97 ? -8.751 -3.261 14.416 1.00 95.06 97 LYS A CA 1
ATOM 736 C C . LYS A 1 97 ? -9.171 -2.713 15.780 1.00 95.06 97 LYS A C 1
ATOM 738 O O . LYS A 1 97 ? -10.356 -2.727 16.098 1.00 95.06 97 LYS A O 1
ATOM 743 N N . GLN A 1 98 ? -8.208 -2.256 16.580 1.00 92.81 98 GLN A N 1
ATOM 744 C CA . GLN A 1 98 ? -8.444 -1.703 17.917 1.00 92.81 98 GLN A CA 1
ATOM 745 C C . GLN A 1 98 ? -8.974 -0.262 17.887 1.00 92.81 98 GLN A C 1
ATOM 747 O O . GLN A 1 98 ? -9.533 0.202 18.877 1.00 92.81 98 GLN A O 1
ATOM 752 N N . GLY A 1 99 ? -8.811 0.450 16.768 1.00 89.81 99 GLY A N 1
ATOM 753 C CA . GLY A 1 99 ? -9.176 1.861 16.663 1.00 89.81 99 GLY A CA 1
ATOM 754 C C . GLY A 1 99 ? -8.259 2.788 17.470 1.00 89.81 99 GLY A C 1
ATOM 755 O O . GLY A 1 99 ? -8.671 3.889 17.833 1.00 89.81 99 GLY A O 1
ATOM 756 N N . THR A 1 100 ? -7.031 2.356 17.769 1.00 85.44 100 THR A N 1
ATOM 757 C CA . THR A 1 100 ? -6.087 3.114 18.600 1.00 85.44 100 THR A CA 1
ATOM 758 C C . THR A 1 100 ? -5.511 4.278 17.806 1.00 85.44 100 THR A C 1
ATOM 760 O O . THR A 1 100 ? -4.720 4.069 16.890 1.00 85.44 100 THR A O 1
ATOM 763 N N . GLN A 1 101 ? -5.897 5.506 18.155 1.00 78.69 101 GLN A N 1
ATOM 764 C CA . GLN A 1 101 ? -5.421 6.702 17.463 1.00 78.69 101 GLN A CA 1
ATOM 765 C C . GLN A 1 101 ? -3.900 6.834 17.540 1.00 78.69 101 GLN A C 1
ATOM 767 O O . GLN A 1 101 ? -3.307 6.820 18.621 1.00 78.69 101 GLN A O 1
ATOM 772 N N . THR A 1 102 ? -3.287 7.045 16.381 1.00 71.69 102 THR A N 1
ATOM 773 C CA . THR A 1 102 ? -1.857 7.328 16.264 1.00 71.69 102 THR A CA 1
ATOM 774 C C . THR A 1 102 ? -1.677 8.822 16.027 1.00 71.69 102 THR A C 1
ATOM 776 O O . THR A 1 102 ? -2.294 9.386 15.125 1.00 71.69 102 THR A O 1
ATOM 779 N N . LYS A 1 103 ? -0.845 9.492 16.835 1.00 67.25 103 LYS A N 1
ATOM 780 C CA . LYS A 1 103 ? -0.531 10.911 16.614 1.00 67.25 103 LYS A CA 1
ATOM 781 C C . LYS A 1 103 ? 0.363 11.049 15.372 1.00 67.25 103 LYS A C 1
ATOM 783 O O . LYS A 1 103 ? 1.441 10.451 15.361 1.00 67.25 103 LYS A O 1
ATOM 788 N N . PRO A 1 104 ? -0.029 11.831 14.351 1.00 63.31 104 PRO A N 1
ATOM 789 C CA . PRO A 1 104 ? 0.819 12.067 13.189 1.00 63.31 104 PRO A CA 1
ATOM 790 C C . PRO A 1 104 ? 2.114 12.782 13.591 1.00 63.31 104 PRO A C 1
ATOM 792 O O . PRO A 1 104 ? 2.084 13.749 14.351 1.00 63.31 104 PRO A O 1
ATOM 795 N N . ASN A 1 105 ? 3.255 12.350 13.051 1.00 63.44 105 ASN A N 1
ATOM 796 C CA . ASN A 1 105 ? 4.499 13.119 13.121 1.00 63.44 105 ASN A CA 1
ATOM 797 C C . ASN A 1 105 ? 4.641 13.958 11.843 1.00 63.44 105 ASN A C 1
ATOM 799 O O . ASN A 1 105 ? 5.109 13.471 10.814 1.00 63.44 105 ASN A O 1
ATOM 803 N N . GLU A 1 106 ? 4.207 15.217 11.900 1.00 62.03 106 GLU A N 1
ATOM 804 C CA . GLU A 1 106 ? 4.062 16.088 10.725 1.00 62.03 106 GLU A CA 1
ATOM 805 C C . GLU A 1 106 ? 5.394 16.417 10.027 1.00 62.03 106 GLU A C 1
ATOM 807 O O . GLU A 1 106 ? 5.468 16.419 8.798 1.00 62.03 106 GLU A O 1
ATOM 812 N N . LYS A 1 107 ? 6.479 16.633 10.786 1.00 5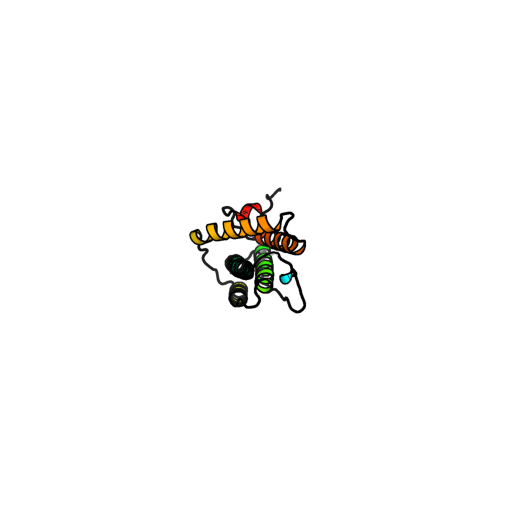3.19 107 LYS A N 1
ATOM 813 C CA . LYS A 1 107 ? 7.776 17.085 10.245 1.00 53.19 107 LYS A CA 1
ATOM 814 C C . LYS A 1 107 ? 8.554 15.962 9.546 1.00 53.19 107 LYS A C 1
ATOM 816 O O . LYS A 1 107 ? 9.222 16.205 8.544 1.00 53.19 107 LYS A O 1
ATOM 821 N N . LEU A 1 108 ? 8.421 14.725 10.034 1.00 56.66 108 LEU A N 1
ATOM 822 C CA . LEU A 1 108 ? 9.005 13.528 9.415 1.00 56.66 108 LEU A CA 1
ATOM 823 C C . LEU A 1 108 ? 8.277 13.128 8.115 1.00 56.66 108 LEU A C 1
ATOM 825 O O . LEU A 1 108 ? 8.827 12.405 7.285 1.00 56.66 108 LEU A O 1
ATOM 829 N N . ASN A 1 109 ? 7.055 13.624 7.913 1.00 73.94 109 ASN A N 1
ATOM 830 C CA . ASN A 1 109 ? 6.178 13.168 6.843 1.00 73.94 109 ASN A CA 1
ATOM 831 C C . ASN A 1 109 ? 6.583 13.733 5.470 1.00 73.94 109 ASN A C 1
ATOM 833 O O . ASN A 1 109 ? 6.604 12.992 4.496 1.00 73.94 109 ASN A O 1
ATOM 837 N N . LYS A 1 110 ? 7.002 15.004 5.369 1.00 83.88 110 LYS A N 1
ATOM 838 C CA . LYS A 1 110 ? 7.221 15.659 4.060 1.00 83.88 110 LYS A CA 1
ATOM 839 C C . LYS A 1 110 ? 8.348 15.040 3.221 1.00 83.88 110 LYS A C 1
ATOM 841 O O . LYS A 1 110 ? 8.184 14.851 2.019 1.00 83.88 110 LYS A O 1
ATOM 846 N N . HIS A 1 111 ? 9.479 14.684 3.834 1.00 86.81 111 HIS A N 1
ATOM 847 C CA . HIS A 1 111 ? 10.575 14.024 3.109 1.00 86.81 111 HIS A CA 1
ATOM 848 C C . HIS A 1 111 ? 10.171 12.641 2.595 1.00 86.81 111 HIS A C 1
ATOM 850 O O . HIS A 1 111 ? 10.484 12.296 1.457 1.00 86.81 111 HIS A O 1
ATOM 856 N N . LYS A 1 112 ? 9.440 11.868 3.410 1.00 91.12 112 LYS A N 1
ATOM 857 C CA . LYS A 1 112 ? 8.920 10.563 2.993 1.00 91.12 112 LYS A CA 1
ATOM 858 C C . LYS A 1 112 ? 7.889 10.714 1.870 1.00 91.12 112 LYS A C 1
ATOM 860 O O . LYS A 1 112 ? 7.971 9.999 0.881 1.00 91.12 112 LYS A O 1
ATOM 865 N N . GLN A 1 113 ? 7.004 11.707 1.954 1.00 91.25 113 GLN A N 1
ATOM 866 C CA . GLN A 1 113 ? 6.035 12.030 0.898 1.00 91.25 113 GLN A CA 1
ATOM 867 C C . GLN A 1 113 ? 6.727 12.340 -0.431 1.00 91.25 113 GLN A C 1
ATOM 869 O O . GLN A 1 113 ? 6.385 11.742 -1.445 1.00 91.25 113 GLN A O 1
ATOM 874 N N . ASN A 1 114 ? 7.739 13.212 -0.416 1.00 91.75 114 ASN A N 1
ATOM 875 C CA . ASN A 1 114 ? 8.492 13.565 -1.621 1.00 91.75 114 ASN A CA 1
ATOM 876 C C . ASN A 1 114 ? 9.255 12.369 -2.203 1.00 91.75 114 ASN A C 1
ATOM 878 O O . ASN A 1 114 ? 9.290 12.201 -3.416 1.00 91.75 114 ASN A O 1
ATOM 882 N N . ARG A 1 115 ? 9.849 11.519 -1.355 1.00 94.69 115 ARG A N 1
ATOM 883 C CA . ARG A 1 115 ? 10.532 10.308 -1.828 1.00 94.69 115 ARG A CA 1
ATOM 884 C C . ARG A 1 115 ? 9.552 9.322 -2.459 1.00 94.69 115 ARG A C 1
ATOM 886 O O . ARG A 1 115 ? 9.844 8.800 -3.528 1.00 94.69 115 ARG A O 1
ATOM 893 N N . LEU A 1 116 ? 8.399 9.088 -1.827 1.00 95.44 116 LEU A N 1
ATOM 894 C CA . LEU A 1 116 ? 7.356 8.245 -2.408 1.00 95.44 116 LEU A CA 1
ATOM 895 C C . LEU A 1 116 ? 6.898 8.815 -3.751 1.00 95.44 116 LEU A C 1
ATOM 897 O O . LEU A 1 116 ? 6.797 8.067 -4.715 1.00 95.44 116 LEU A O 1
ATOM 901 N N . LEU A 1 117 ? 6.674 10.128 -3.825 1.00 94.19 117 LEU A N 1
ATOM 902 C CA . LEU A 1 117 ? 6.296 10.790 -5.065 1.00 94.19 117 LEU A CA 1
ATOM 903 C C . LEU A 1 117 ? 7.330 10.561 -6.173 1.00 94.19 117 LEU A C 1
ATOM 905 O O . LEU A 1 117 ? 6.952 10.087 -7.237 1.00 94.19 117 LEU A O 1
ATOM 909 N N . GLY A 1 118 ? 8.616 10.794 -5.901 1.00 95.19 118 GLY A N 1
ATOM 910 C CA . GLY A 1 118 ? 9.677 10.571 -6.886 1.00 95.19 118 GLY A CA 1
ATOM 911 C C . GLY A 1 118 ? 9.746 9.120 -7.377 1.00 95.19 118 GLY A C 1
ATOM 912 O O . GLY A 1 118 ? 9.954 8.878 -8.562 1.00 95.19 118 GLY A O 1
ATOM 913 N N . ILE A 1 119 ? 9.492 8.141 -6.500 1.00 96.25 119 ILE A N 1
ATOM 914 C CA . ILE A 1 119 ? 9.406 6.730 -6.909 1.00 96.25 119 ILE A CA 1
ATOM 915 C C . ILE A 1 119 ? 8.186 6.495 -7.810 1.00 96.25 119 ILE A C 1
ATOM 917 O O . ILE A 1 119 ? 8.296 5.840 -8.844 1.00 96.25 119 ILE A O 1
ATOM 921 N N . LEU A 1 120 ? 7.019 7.036 -7.448 1.00 95.69 120 LEU A N 1
ATOM 922 C CA . LEU A 1 120 ? 5.806 6.897 -8.255 1.00 95.69 120 LEU A CA 1
ATOM 923 C C . LEU A 1 120 ? 5.926 7.604 -9.614 1.00 95.69 120 LEU A C 1
ATOM 925 O O . LEU A 1 120 ? 5.359 7.126 -10.590 1.00 95.69 120 LEU A O 1
ATOM 929 N N . GLU A 1 121 ? 6.648 8.722 -9.683 1.00 94.62 121 GLU A N 1
ATOM 930 C CA . GLU A 1 121 ? 6.967 9.441 -10.921 1.00 94.62 121 GLU A CA 1
ATOM 931 C C . GLU A 1 121 ? 7.917 8.635 -11.809 1.00 94.62 121 GLU A C 1
ATOM 933 O O . GLU A 1 121 ? 7.666 8.492 -13.003 1.00 94.62 121 GLU A O 1
ATOM 938 N N . TYR A 1 122 ? 8.953 8.025 -11.229 1.00 94.38 122 TYR A N 1
ATOM 939 C CA . TYR A 1 122 ? 9.828 7.107 -11.957 1.00 94.38 122 TYR A CA 1
ATOM 940 C C . TYR A 1 122 ? 9.046 5.920 -12.546 1.00 94.38 122 TYR A C 1
ATOM 942 O O . TYR A 1 122 ? 9.196 5.584 -13.720 1.00 94.38 122 TYR A O 1
ATOM 950 N N . LEU A 1 123 ? 8.138 5.324 -11.771 1.00 94.25 123 LEU A N 1
ATOM 951 C CA . LEU A 1 123 ? 7.358 4.157 -12.194 1.00 94.25 123 LEU A CA 1
ATOM 952 C C . LEU A 1 123 ? 6.261 4.442 -13.240 1.00 94.25 123 LEU A C 1
ATOM 954 O O . LEU A 1 123 ? 5.639 3.502 -13.735 1.00 94.25 123 LEU A O 1
ATOM 958 N N . VAL A 1 124 ? 5.994 5.702 -13.600 1.00 91.06 124 VAL A N 1
ATOM 959 C CA . VAL A 1 124 ? 5.095 6.028 -14.730 1.00 91.06 124 VAL A CA 1
ATOM 960 C C . VAL A 1 124 ? 5.834 6.305 -16.035 1.00 91.06 124 VAL A C 1
ATOM 962 O O . VAL A 1 124 ? 5.182 6.450 -17.069 1.00 91.06 124 VAL A O 1
ATOM 965 N N . THR A 1 125 ? 7.166 6.359 -16.008 1.00 89.81 125 THR A N 1
ATOM 966 C CA . THR A 1 125 ? 7.989 6.572 -17.206 1.00 89.81 125 THR A CA 1
ATOM 967 C C . THR A 1 125 ? 7.883 5.402 -18.193 1.00 89.81 125 THR A C 1
ATOM 969 O O . THR A 1 125 ? 7.390 4.317 -17.866 1.00 89.81 125 THR A O 1
ATOM 972 N N . GLU A 1 126 ? 8.347 5.612 -19.429 1.00 75.75 126 GLU A N 1
ATOM 973 C CA . GLU A 1 126 ? 8.432 4.545 -20.438 1.00 75.75 126 GLU A CA 1
ATOM 974 C C . GLU A 1 126 ? 9.406 3.431 -20.040 1.00 75.75 126 GLU A C 1
ATOM 976 O O . GLU A 1 126 ? 9.207 2.283 -20.429 1.00 75.75 126 GLU A O 1
ATOM 981 N N . GLU A 1 127 ? 10.400 3.750 -19.208 1.00 78.31 127 GLU A N 1
ATOM 982 C CA . GLU A 1 127 ? 11.361 2.791 -18.656 1.00 78.31 127 GLU A CA 1
ATOM 983 C C . GLU A 1 127 ? 10.710 1.819 -17.660 1.00 78.31 127 GLU A C 1
ATOM 985 O O . GLU A 1 127 ? 11.229 0.728 -17.421 1.00 78.31 127 GLU A O 1
ATOM 990 N N . SER A 1 128 ? 9.555 2.186 -17.090 1.00 83.44 128 SER A N 1
ATOM 991 C CA . SER A 1 128 ? 8.808 1.305 -16.204 1.00 83.44 128 SER A CA 1
ATOM 992 C C . SER A 1 128 ? 7.907 0.349 -16.975 1.00 83.44 128 SER A C 1
ATOM 994 O O . SER A 1 128 ? 7.164 0.726 -17.890 1.00 83.44 128 SER A O 1
ATOM 996 N N . ASN A 1 129 ? 7.924 -0.914 -16.561 1.00 90.50 129 ASN A N 1
ATOM 997 C CA . ASN A 1 129 ? 7.073 -1.929 -17.154 1.00 90.50 129 ASN A CA 1
ATOM 998 C C . ASN A 1 129 ? 5.613 -1.828 -16.675 1.00 90.50 129 ASN A C 1
ATOM 1000 O O . ASN A 1 129 ? 5.230 -0.964 -15.882 1.00 90.50 129 ASN A O 1
ATOM 1004 N N . SER A 1 130 ? 4.765 -2.728 -17.178 1.00 93.56 130 SER A N 1
ATOM 1005 C CA . SER A 1 130 ? 3.339 -2.753 -16.840 1.00 93.56 130 SER A CA 1
ATOM 1006 C C . SER A 1 130 ? 3.082 -2.912 -15.340 1.00 93.56 130 SER A C 1
ATOM 1008 O O . SER A 1 130 ? 2.183 -2.267 -14.813 1.00 93.56 130 SER A O 1
ATOM 1010 N N . GLU A 1 131 ? 3.874 -3.726 -14.642 1.00 94.88 131 GLU A N 1
ATOM 1011 C CA . GLU A 1 131 ? 3.689 -4.004 -13.212 1.00 94.88 131 GLU A CA 1
ATOM 1012 C C . GLU A 1 131 ? 4.054 -2.788 -12.347 1.00 94.88 131 GLU A C 1
ATOM 1014 O O . GLU A 1 131 ? 3.320 -2.451 -11.418 1.00 94.88 131 GLU A O 1
ATOM 1019 N N . GLY A 1 132 ? 5.110 -2.047 -12.707 1.00 94.62 132 GLY A N 1
ATOM 1020 C CA . GLY A 1 132 ? 5.422 -0.756 -12.089 1.00 94.62 132 GLY A CA 1
ATOM 1021 C C . GLY A 1 132 ? 4.270 0.247 -12.218 1.00 94.62 132 GLY A C 1
ATOM 1022 O O . GLY A 1 132 ? 3.863 0.866 -11.232 1.00 94.62 132 GLY A O 1
ATOM 1023 N N . LYS A 1 133 ? 3.653 0.331 -13.401 1.00 95.50 133 LYS A N 1
ATOM 1024 C CA . LYS A 1 133 ? 2.485 1.198 -13.645 1.00 95.50 133 LYS A CA 1
ATOM 1025 C C . LYS A 1 133 ? 1.250 0.756 -12.852 1.00 95.50 133 LYS A C 1
ATOM 1027 O O . LYS A 1 133 ? 0.525 1.608 -12.331 1.00 95.50 133 LYS A O 1
ATOM 1032 N N . VAL A 1 134 ? 1.025 -0.553 -12.704 1.00 96.00 134 VAL A N 1
ATOM 1033 C CA . VAL A 1 134 ? -0.045 -1.095 -11.848 1.00 96.00 134 VAL A CA 1
ATOM 1034 C C . VAL A 1 134 ? 0.195 -0.722 -10.384 1.00 96.00 134 VAL A C 1
ATOM 1036 O O . VAL A 1 134 ? -0.727 -0.218 -9.737 1.00 96.00 134 VAL A O 1
ATOM 1039 N N . LEU A 1 135 ? 1.423 -0.881 -9.871 1.00 96.50 135 LEU A N 1
ATOM 1040 C CA . LEU A 1 135 ? 1.773 -0.460 -8.511 1.00 96.50 135 LEU A CA 1
ATOM 1041 C C . LEU A 1 135 ? 1.463 1.023 -8.295 1.00 96.50 135 LEU A C 1
ATOM 1043 O O . LEU A 1 135 ? 0.877 1.383 -7.270 1.00 96.50 135 LEU A O 1
ATOM 1047 N N . VAL A 1 136 ? 1.800 1.881 -9.262 1.00 96.12 136 VAL A N 1
ATOM 1048 C CA . VAL A 1 136 ? 1.485 3.310 -9.176 1.00 96.12 136 VAL A CA 1
ATOM 1049 C C . VAL A 1 136 ? -0.015 3.546 -9.092 1.00 96.12 136 VAL A C 1
ATOM 1051 O O . VAL A 1 136 ? -0.458 4.299 -8.226 1.00 96.12 136 VAL A O 1
ATOM 1054 N N . HIS A 1 137 ? -0.800 2.916 -9.966 1.00 95.62 137 HIS A N 1
ATOM 1055 C CA . HIS A 1 137 ? -2.247 3.108 -9.992 1.00 95.62 137 HIS A CA 1
ATOM 1056 C C . HIS A 1 137 ? -2.897 2.698 -8.664 1.00 95.62 137 HIS A C 1
ATOM 1058 O O . HIS A 1 137 ? -3.630 3.488 -8.069 1.00 95.62 137 HIS A O 1
ATOM 1064 N N . LEU A 1 138 ? -2.560 1.508 -8.155 1.00 96.31 138 LEU A N 1
ATOM 1065 C CA . LEU A 1 138 ? -3.078 1.004 -6.881 1.00 96.31 138 LEU A CA 1
ATOM 1066 C C . LEU A 1 138 ? -2.661 1.891 -5.700 1.00 96.31 138 LEU A C 1
ATOM 1068 O O . LEU A 1 138 ? -3.468 2.163 -4.810 1.00 96.31 138 LEU A O 1
ATOM 1072 N N . THR A 1 139 ? -1.415 2.373 -5.706 1.00 96.44 139 THR A N 1
ATOM 1073 C CA . THR A 1 139 ? -0.893 3.249 -4.651 1.00 96.44 139 THR A CA 1
ATOM 1074 C C . THR A 1 139 ? -1.592 4.609 -4.666 1.00 96.44 139 THR A C 1
ATOM 1076 O O . THR A 1 139 ? -2.043 5.074 -3.620 1.00 96.44 139 THR A O 1
ATOM 1079 N N . LYS A 1 140 ? -1.741 5.238 -5.841 1.00 95.00 140 LYS A N 1
ATOM 1080 C CA . LYS A 1 140 ? -2.427 6.533 -5.987 1.00 95.00 140 LYS A CA 1
ATOM 1081 C C . LYS A 1 140 ? -3.899 6.444 -5.578 1.00 95.00 140 LYS A C 1
ATOM 1083 O O . LYS A 1 140 ? -4.349 7.286 -4.808 1.00 95.00 140 LYS A O 1
ATOM 1088 N N . ASP A 1 141 ? -4.614 5.408 -6.022 1.00 93.62 141 ASP A N 1
ATOM 1089 C CA . ASP A 1 141 ? -6.021 5.172 -5.661 1.00 93.62 141 ASP A CA 1
ATOM 1090 C C . ASP A 1 141 ? -6.213 5.028 -4.142 1.00 93.62 141 ASP A C 1
ATOM 1092 O O . ASP A 1 141 ? -7.131 5.608 -3.561 1.00 93.62 141 ASP A O 1
ATOM 1096 N N . ALA A 1 142 ? -5.319 4.302 -3.468 1.00 94.25 142 ALA A N 1
ATOM 1097 C CA . ALA A 1 142 ? -5.382 4.170 -2.018 1.00 94.25 142 ALA A CA 1
ATOM 1098 C C . ALA A 1 142 ? -5.051 5.494 -1.300 1.00 94.25 142 ALA A C 1
ATOM 1100 O O . ALA A 1 142 ? -5.743 5.875 -0.355 1.00 94.25 142 ALA A O 1
ATOM 1101 N N . ILE A 1 143 ? -4.033 6.226 -1.761 1.00 93.62 143 ILE A N 1
ATOM 1102 C CA . ILE A 1 143 ? -3.615 7.499 -1.155 1.00 93.62 143 ILE A CA 1
ATOM 1103 C C . ILE A 1 143 ? -4.679 8.589 -1.311 1.00 93.62 143 ILE A C 1
ATOM 1105 O O . ILE A 1 143 ? -4.876 9.366 -0.376 1.00 93.62 143 ILE A O 1
ATOM 1109 N N . ALA A 1 144 ? -5.406 8.619 -2.432 1.00 91.00 144 ALA A N 1
ATOM 1110 C CA . ALA A 1 144 ? -6.426 9.625 -2.734 1.00 91.00 144 ALA A CA 1
ATOM 1111 C C . ALA A 1 144 ? -7.452 9.824 -1.603 1.00 91.00 144 ALA A C 1
ATOM 1113 O O . ALA A 1 144 ? -7.922 10.939 -1.381 1.00 91.00 144 ALA A O 1
ATOM 1114 N N . ALA A 1 145 ? -7.769 8.759 -0.859 1.00 88.88 145 ALA A N 1
ATOM 111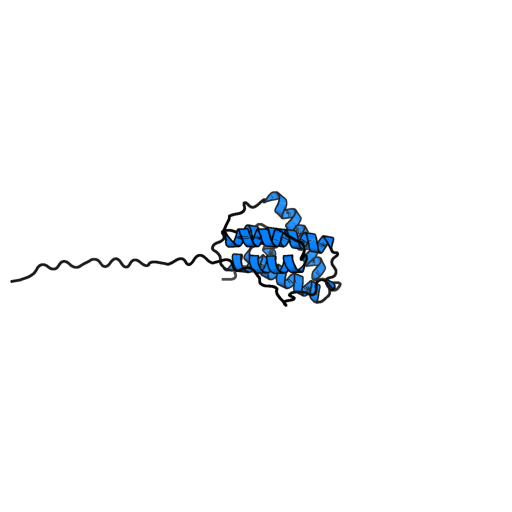5 C CA . ALA A 1 145 ? -8.756 8.779 0.218 1.00 88.88 145 ALA A CA 1
ATOM 1116 C C . ALA A 1 145 ? -8.195 9.175 1.598 1.00 88.88 145 ALA A C 1
ATOM 1118 O O . ALA A 1 145 ? -8.979 9.429 2.514 1.00 88.88 145 ALA A O 1
ATOM 1119 N N . ILE A 1 146 ? -6.870 9.189 1.784 1.00 88.31 146 ILE A N 1
ATOM 1120 C CA . ILE A 1 146 ? -6.241 9.385 3.104 1.00 88.31 146 ILE A CA 1
ATOM 1121 C C . ILE A 1 146 ? -5.184 10.490 3.145 1.00 88.31 146 ILE A C 1
ATOM 1123 O O . ILE A 1 146 ? -4.738 10.852 4.236 1.00 88.31 146 ILE A O 1
ATOM 1127 N N . ALA A 1 147 ? -4.758 11.007 1.991 1.00 84.19 147 ALA A N 1
ATOM 1128 C CA . ALA A 1 147 ? -3.747 12.050 1.921 1.00 84.19 147 ALA A CA 1
ATOM 1129 C C . ALA A 1 147 ? -4.186 13.291 2.725 1.00 84.19 147 ALA A C 1
ATOM 1131 O O . ALA A 1 147 ? -5.313 13.769 2.564 1.00 84.19 147 ALA A O 1
ATOM 1132 N N . PRO A 1 148 ? -3.317 13.850 3.585 1.00 75.69 148 PRO A N 1
ATOM 1133 C CA . PRO A 1 148 ? -3.584 15.141 4.207 1.00 75.69 148 PRO A CA 1
ATOM 1134 C C . PRO A 1 148 ? -3.677 16.239 3.139 1.00 75.69 148 PRO A C 1
ATOM 1136 O O . PRO 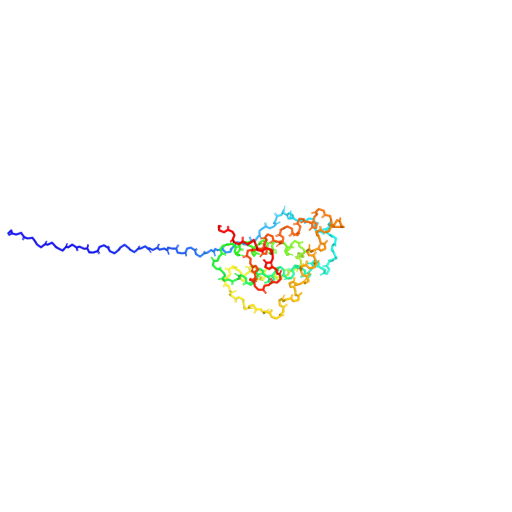A 1 148 ? -2.834 16.278 2.248 1.00 75.69 148 PRO A O 1
ATOM 1139 N N . GLN A 1 149 ? -4.618 17.180 3.265 1.00 74.81 149 GLN A N 1
ATOM 1140 C CA . GLN A 1 149 ? -4.807 18.268 2.284 1.00 74.81 149 GLN A CA 1
ATOM 1141 C C . GLN A 1 149 ? -3.545 19.121 2.058 1.00 74.81 149 GLN A C 1
ATOM 1143 O O . GLN A 1 149 ? -3.299 19.579 0.950 1.00 74.81 149 GLN A O 1
ATOM 1148 N N . ASN A 1 150 ? -2.703 19.281 3.084 1.00 77.44 150 ASN A N 1
ATOM 1149 C CA . ASN A 1 150 ? -1.459 20.061 3.016 1.00 77.44 150 ASN A CA 1
ATOM 1150 C C . ASN A 1 150 ? -0.213 19.195 2.715 1.00 77.44 150 ASN A C 1
ATOM 1152 O O . ASN A 1 150 ? 0.907 19.551 3.084 1.00 77.44 150 ASN A O 1
ATOM 1156 N N . SER A 1 151 ? -0.400 18.023 2.102 1.00 82.38 151 SER A N 1
ATOM 1157 C CA . SER A 1 151 ? 0.660 17.073 1.740 1.00 82.38 151 SER A CA 1
ATOM 1158 C C . SER A 1 151 ? 1.002 17.163 0.246 1.00 82.38 151 SER A C 1
ATOM 1160 O O . SER A 1 151 ? 0.092 17.341 -0.559 1.00 82.38 151 SER A O 1
ATOM 1162 N N . PRO A 1 152 ? 2.257 16.911 -0.177 1.00 83.50 152 PRO A N 1
ATOM 1163 C CA . PRO A 1 152 ? 2.582 16.648 -1.582 1.00 83.50 152 PRO A CA 1
ATOM 1164 C C . PRO A 1 152 ? 1.764 15.500 -2.196 1.00 83.50 152 PRO A C 1
ATOM 1166 O O . PRO A 1 152 ? 1.579 15.447 -3.406 1.00 83.50 152 PRO A O 1
ATOM 1169 N N . LEU A 1 153 ? 1.252 14.578 -1.373 1.00 86.06 153 LEU A N 1
ATOM 1170 C CA . LEU A 1 153 ? 0.410 13.471 -1.826 1.00 86.06 153 LEU A CA 1
ATOM 1171 C C . LEU A 1 153 ? -1.041 13.888 -2.121 1.00 86.06 153 LEU A C 1
ATOM 1173 O O . LEU A 1 153 ? -1.773 13.114 -2.735 1.00 86.06 153 LEU A O 1
ATOM 1177 N N . ALA A 1 154 ? -1.458 15.095 -1.716 1.00 85.56 154 ALA A N 1
ATOM 1178 C CA . ALA A 1 154 ? -2.815 15.601 -1.934 1.00 85.56 154 ALA A CA 1
ATOM 1179 C C . ALA A 1 154 ? -3.166 15.739 -3.421 1.00 85.56 154 ALA A C 1
ATOM 1181 O O . ALA A 1 154 ? -4.337 15.689 -3.774 1.00 85.56 154 ALA A O 1
ATOM 1182 N N . GLN A 1 155 ? -2.167 15.828 -4.305 1.00 85.69 155 GLN A N 1
ATOM 1183 C CA . GLN A 1 155 ? -2.379 15.839 -5.757 1.00 85.69 155 GLN A CA 1
ATOM 1184 C C . GLN A 1 155 ? -3.045 14.560 -6.299 1.00 85.69 155 GLN A C 1
ATOM 1186 O O . GLN A 1 155 ? -3.488 14.538 -7.443 1.00 85.69 155 GLN A O 1
ATOM 1191 N N . PHE A 1 156 ? -3.078 13.479 -5.512 1.00 85.25 156 PHE A N 1
ATOM 1192 C CA . PHE A 1 156 ? -3.771 12.243 -5.878 1.00 85.25 156 PHE A CA 1
ATOM 1193 C C . PHE A 1 156 ? -5.227 12.214 -5.414 1.00 85.25 156 PHE A C 1
ATOM 1195 O O . PHE A 1 156 ? -6.001 11.401 -5.912 1.00 85.25 156 PHE A O 1
ATOM 1202 N N . SER A 1 157 ? -5.616 13.082 -4.480 1.00 77.81 157 SER A N 1
ATOM 1203 C CA . SER A 1 157 ? -7.020 13.278 -4.138 1.00 77.81 157 SER A CA 1
ATOM 1204 C C . SER A 1 157 ? -7.686 14.002 -5.309 1.00 77.81 157 SER A C 1
ATOM 1206 O O . SER A 1 157 ? -7.224 15.065 -5.720 1.00 77.81 157 SER A O 1
ATOM 1208 N N . ALA A 1 158 ? -8.736 13.413 -5.891 1.00 57.09 158 ALA A N 1
ATOM 1209 C CA . ALA A 1 158 ? -9.520 14.102 -6.913 1.00 57.09 158 ALA A CA 1
ATOM 1210 C C . ALA A 1 158 ? -9.985 15.467 -6.365 1.00 57.09 158 ALA A C 1
ATOM 1212 O O . ALA A 1 158 ? -10.287 15.552 -5.169 1.00 57.09 158 ALA A O 1
ATOM 1213 N N . PRO A 1 159 ? -10.074 16.527 -7.190 1.00 46.22 159 PRO A N 1
ATOM 1214 C CA . PRO A 1 159 ? -10.819 17.703 -6.779 1.00 46.22 159 PRO A CA 1
ATOM 1215 C C . PRO A 1 159 ? -12.250 17.242 -6.494 1.00 46.22 159 PRO A C 1
ATOM 1217 O O . PRO A 1 159 ? -12.829 16.518 -7.310 1.00 46.22 159 PRO A O 1
ATOM 1220 N N . ASP A 1 160 ? -12.809 17.628 -5.348 1.00 41.47 160 ASP A N 1
ATOM 1221 C CA . ASP A 1 160 ? -14.241 17.497 -5.086 1.00 41.47 160 ASP A CA 1
ATOM 1222 C C . ASP A 1 160 ? -14.986 18.372 -6.111 1.00 41.47 160 ASP A C 1
ATOM 1224 O O . ASP A 1 160 ? -15.322 19.527 -5.854 1.00 41.47 160 ASP A O 1
ATOM 1228 N N . HIS A 1 161 ? -15.188 17.858 -7.321 1.00 31.36 161 HIS A N 1
ATOM 1229 C CA . HIS A 1 161 ? -16.124 18.432 -8.271 1.00 31.36 161 HIS A CA 1
ATOM 1230 C C . HIS A 1 161 ? -17.518 17.958 -7.855 1.00 31.36 161 HIS A C 1
ATOM 1232 O O . HIS A 1 161 ? -17.937 16.847 -8.186 1.00 31.36 161 HIS A O 1
ATOM 1238 N N . LEU A 1 162 ? -18.155 18.798 -7.032 1.00 32.28 162 LEU A N 1
ATOM 1239 C CA . LEU A 1 162 ? -19.604 18.866 -6.831 1.00 32.28 162 LEU A CA 1
ATOM 1240 C C . LEU A 1 162 ? -20.323 19.167 -8.151 1.00 32.28 162 LEU A C 1
ATOM 1242 O O . LEU A 1 162 ? -19.782 19.983 -8.934 1.00 32.28 162 LEU A O 1
#

Secondary structure (DSSP, 8-state):
-------------------PPPP-----TT--SS-GGGSS--HHHHHHHHHHHHHHHHTTTT---HHHHHHHHHHHHHHHHH-TT-THHHHHHHHHHHT-PPPP-HHHHHHHHHHHHHHHHHTTSTTS-HHHHHHHHHHHHHHHTT--TTSGGGGGSPP---

Sequence (162 aa):
MKQFLLGLATLTVCASSSYAAKYIEPNLEGKTLVKIDQIPLDSNTMHWMAIYLTELAEQQAGSKDPKKLKASAKLLALAEQLDKSLLQVSAANLKLKQGTQTKPNEKLNKHKQNRLLGILEYLVTEESNSEGKVLVHLTKDAIAAIAPQNSPLAQFSAPDHL

Organism: NCBI:txid1658618